Protein AF-A0AAW7D6P8-F1 (afdb_monomer_lite)

Foldseek 3Di:
DVVVVVVVVVVVVVVVVVVCCCVPPVQVVVVVVVVVQQVPFQKWFFQDFAPPPATKTFIASDQYHDDDDPVCSVPPDDDDNRGPDMFRFDPVCSVPDDGRWMKTDRPLEQWIWTDDPQKTFIGGTDPVPRPDHDDPDPVRHGDIRGDDD

Secondary structure (DSSP, 8-state):
-HHHHHHHHHHHHHHHHHHHHIIIIIHHHHHHHHHHHHHTSEEEEEEEEE-SSS-EEEEESS-------TTTTTSPPPPBTTB-EEEEE-HHHHHH--TT-EEEEPTTSSEEEEEETTEEEEEEEE-TT--S--PPPGGGTT-EEE---

Radius of gyration: 20.97 Å; chains: 1; bounding box: 46×31×67 Å

pLDDT: mean 78.25, std 12.91, range [42.56, 94.31]

Structure (mmCIF, N/CA/C/O backbone):
data_AF-A0AAW7D6P8-F1
#
_entry.id   AF-A0AAW7D6P8-F1
#
loop_
_atom_site.group_PDB
_atom_site.id
_atom_site.type_symbol
_atom_site.label_atom_id
_atom_site.label_alt_id
_atom_site.label_comp_id
_atom_site.label_asym_id
_atom_site.label_entity_id
_atom_site.label_seq_id
_atom_site.pdbx_PDB_ins_code
_atom_site.Cartn_x
_atom_site.Cartn_y
_atom_site.Cartn_z
_atom_site.occupancy
_atom_site.B_iso_or_equiv
_atom_site.auth_seq_id
_atom_site.auth_comp_id
_atom_site.auth_asym_id
_atom_site.auth_atom_id
_atom_site.pdbx_PDB_model_num
ATOM 1 N N . MET A 1 1 ? -25.719 -7.769 47.043 1.00 60.56 1 MET A N 1
ATOM 2 C CA . MET A 1 1 ? -26.116 -8.181 45.674 1.00 60.56 1 MET A CA 1
ATOM 3 C C . MET A 1 1 ? -26.563 -7.018 44.777 1.00 60.56 1 MET A C 1
ATOM 5 O O . MET A 1 1 ? -25.966 -6.861 43.725 1.00 60.56 1 MET A O 1
ATOM 9 N N . LYS A 1 2 ? -27.509 -6.143 45.170 1.00 67.06 2 LYS A N 1
ATOM 10 C CA . LYS A 1 2 ? -27.998 -5.031 44.309 1.00 67.06 2 LYS A CA 1
ATOM 11 C C . LYS A 1 2 ? -26.937 -4.006 43.847 1.00 67.06 2 LYS A C 1
ATOM 13 O O . LYS A 1 2 ? -27.007 -3.549 42.715 1.00 67.06 2 LYS A O 1
ATOM 18 N N . LYS A 1 3 ? -25.932 -3.673 44.674 1.00 70.88 3 LYS A N 1
ATOM 19 C CA . LYS A 1 3 ? -24.859 -2.720 44.300 1.00 70.88 3 LYS A CA 1
ATOM 20 C C . LYS A 1 3 ? -23.993 -3.208 43.128 1.00 70.88 3 LYS A C 1
ATOM 22 O O . LYS A 1 3 ? -23.625 -2.406 42.280 1.00 70.88 3 LYS A O 1
ATOM 27 N N . TYR A 1 4 ? -23.729 -4.514 43.052 1.00 78.81 4 TYR A N 1
ATOM 28 C CA . TYR A 1 4 ? -22.974 -5.109 41.944 1.00 78.81 4 TYR A CA 1
ATOM 29 C C . TYR A 1 4 ? -23.761 -5.052 40.632 1.00 78.81 4 TYR A C 1
ATOM 31 O O . TYR A 1 4 ? -23.189 -4.727 39.603 1.00 78.81 4 TYR A O 1
ATOM 39 N N . TYR A 1 5 ? -25.083 -5.252 40.684 1.00 83.31 5 TYR A N 1
ATOM 40 C CA . TYR A 1 5 ? -25.956 -5.106 39.515 1.00 83.31 5 TYR A CA 1
ATOM 41 C C . TYR A 1 5 ? -25.962 -3.679 38.953 1.00 83.31 5 TYR A C 1
ATOM 43 O O . TYR A 1 5 ? -25.827 -3.498 37.748 1.00 83.31 5 TYR A O 1
ATOM 51 N N . VAL A 1 6 ? -26.068 -2.662 39.815 1.00 85.25 6 VAL A N 1
ATOM 52 C CA . VAL A 1 6 ? -26.026 -1.252 39.381 1.00 85.25 6 VAL A CA 1
ATOM 53 C C . VAL A 1 6 ? -24.671 -0.908 38.757 1.00 85.25 6 VAL A C 1
ATOM 55 O O . VAL A 1 6 ? -24.622 -0.263 37.713 1.00 85.25 6 VAL A O 1
ATOM 58 N N . PHE A 1 7 ? -23.576 -1.382 39.355 1.00 88.75 7 PHE A N 1
ATOM 59 C CA . PHE A 1 7 ? -22.233 -1.180 38.815 1.00 88.75 7 PHE A CA 1
ATOM 60 C C . PHE A 1 7 ? -22.045 -1.865 37.452 1.00 88.75 7 PHE A C 1
ATOM 62 O O . PHE A 1 7 ? -21.552 -1.239 36.518 1.00 88.75 7 PHE A O 1
ATOM 69 N N . SER A 1 8 ? -22.504 -3.111 37.293 1.00 87.75 8 SER A N 1
ATOM 70 C CA . SER A 1 8 ? -22.445 -3.825 36.011 1.00 87.75 8 SER A CA 1
ATOM 71 C C . SER A 1 8 ? -23.240 -3.123 34.906 1.00 87.75 8 SER A C 1
ATOM 73 O O . SER A 1 8 ? -22.752 -3.028 33.783 1.00 87.75 8 SER A O 1
ATOM 75 N N . ILE A 1 9 ? -24.422 -2.577 35.214 1.00 91.62 9 ILE A N 1
ATOM 76 C CA . ILE A 1 9 ? -25.221 -1.803 34.248 1.00 91.62 9 ILE A CA 1
ATOM 77 C C . ILE A 1 9 ? -24.468 -0.540 33.804 1.00 91.62 9 ILE A C 1
ATOM 79 O O . ILE A 1 9 ? -24.423 -0.239 32.613 1.00 91.62 9 ILE A O 1
ATOM 83 N N . LEU A 1 10 ? -23.828 0.169 34.738 1.00 92.19 10 LEU A N 1
ATOM 84 C CA . LEU A 1 10 ? -23.011 1.352 34.444 1.00 92.19 10 LEU A CA 1
ATOM 85 C C . LEU A 1 10 ? -21.827 1.034 33.524 1.00 92.19 10 LEU A C 1
ATOM 87 O O . LEU A 1 10 ? -21.575 1.773 32.575 1.00 92.19 10 LEU A O 1
ATOM 91 N N . VAL A 1 11 ? -21.131 -0.081 33.765 1.00 93.12 11 VAL A N 1
ATOM 92 C CA . VAL A 1 11 ? -20.022 -0.532 32.910 1.00 93.12 11 VAL A CA 1
ATOM 93 C C . VAL A 1 11 ? -20.514 -0.865 31.500 1.00 93.12 11 VAL A C 1
ATOM 95 O O . VAL A 1 11 ? -19.894 -0.445 30.525 1.00 93.12 11 VAL A O 1
ATOM 98 N N . ILE A 1 12 ? -21.648 -1.561 31.372 1.00 93.44 12 ILE A N 1
ATOM 99 C CA . ILE A 1 12 ? -22.242 -1.881 30.065 1.00 93.44 12 ILE A CA 1
ATOM 100 C C . ILE A 1 12 ? -22.607 -0.598 29.309 1.00 93.44 12 ILE A C 1
ATOM 102 O O . ILE A 1 12 ? -22.271 -0.466 28.134 1.00 93.44 12 ILE A O 1
ATOM 106 N N . LEU A 1 13 ? -23.234 0.373 29.979 1.00 94.31 13 LEU A N 1
ATOM 107 C CA . LEU A 1 13 ? -23.571 1.665 29.375 1.00 94.31 13 LEU A CA 1
ATOM 108 C C . LEU A 1 13 ? -22.326 2.425 28.901 1.00 94.31 13 LEU A C 1
ATOM 110 O O . LEU A 1 13 ? -22.347 3.001 27.817 1.00 94.31 13 LEU A O 1
ATOM 114 N N . LEU A 1 14 ? -21.231 2.383 29.665 1.00 94.00 14 LEU A N 1
ATOM 115 C CA . LEU A 1 14 ? -19.947 2.977 29.280 1.00 94.00 14 LEU A CA 1
ATOM 116 C C . LEU A 1 14 ? -19.355 2.322 28.026 1.00 94.00 14 LEU A C 1
ATOM 118 O O . LEU A 1 14 ? -18.898 3.027 27.127 1.00 94.00 14 LEU A O 1
ATOM 122 N N . ILE A 1 15 ? -19.402 0.990 27.936 1.00 93.81 15 ILE A N 1
ATOM 123 C CA . ILE A 1 15 ? -18.937 0.248 26.754 1.00 93.81 15 ILE A CA 1
ATOM 124 C C . ILE A 1 15 ? -19.786 0.606 25.529 1.00 93.81 15 ILE A C 1
ATOM 126 O O . ILE A 1 15 ? -19.235 0.896 24.468 1.00 93.81 15 ILE A O 1
ATOM 130 N N . ILE A 1 16 ? -21.115 0.639 25.675 1.00 93.44 16 ILE A N 1
ATOM 131 C CA . ILE A 1 16 ? -22.037 1.017 24.593 1.00 93.44 16 ILE A CA 1
ATOM 132 C C . ILE A 1 16 ? -21.776 2.459 24.149 1.00 93.44 16 ILE A C 1
ATOM 134 O O . ILE A 1 16 ? -21.682 2.727 22.954 1.00 93.44 16 ILE A O 1
ATOM 138 N N . PHE A 1 17 ? -21.608 3.384 25.092 1.00 94.25 17 PHE A N 1
ATOM 139 C CA . PHE A 1 17 ? -21.301 4.779 24.794 1.00 94.25 17 PHE A CA 1
ATOM 140 C C . PHE A 1 17 ? -19.985 4.918 24.019 1.00 94.25 17 PHE A C 1
ATOM 142 O O . PHE A 1 17 ? -19.939 5.597 22.993 1.00 94.25 17 PHE A O 1
ATOM 149 N N . PHE A 1 18 ? -18.932 4.218 24.449 1.00 92.44 18 PHE A N 1
ATOM 150 C CA . PHE A 1 18 ? -17.652 4.225 23.743 1.00 92.44 18 PHE A CA 1
ATOM 151 C C . PHE A 1 18 ? -17.771 3.624 22.336 1.00 92.44 18 PHE A C 1
ATOM 153 O O . PHE A 1 18 ? -17.214 4.165 21.380 1.00 92.44 18 PHE A O 1
ATOM 160 N N . TYR A 1 19 ? -18.547 2.549 22.186 1.00 91.06 19 TYR A N 1
ATOM 161 C CA . TYR A 1 19 ? -18.835 1.936 20.890 1.00 91.06 19 T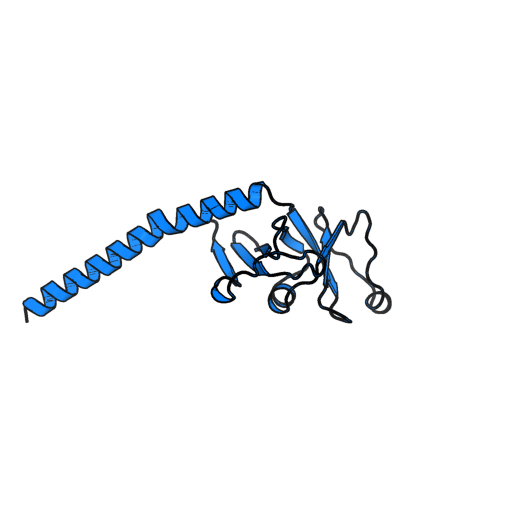YR A CA 1
ATOM 162 C C . TYR A 1 19 ? -19.577 2.891 19.939 1.00 91.06 19 TYR A C 1
ATOM 164 O O . TYR A 1 19 ? -19.222 2.989 18.760 1.00 91.06 19 TYR A O 1
ATOM 172 N N . ILE A 1 20 ? -20.557 3.647 20.447 1.00 89.06 20 ILE A N 1
ATOM 173 C CA . ILE A 1 20 ? -21.279 4.674 19.681 1.00 89.06 20 ILE A CA 1
ATOM 174 C C . ILE A 1 20 ? -20.315 5.782 19.238 1.00 89.06 20 ILE A C 1
ATOM 176 O O . ILE A 1 20 ? -20.303 6.137 18.060 1.00 89.06 20 ILE A O 1
ATOM 180 N N . ILE A 1 21 ? -19.459 6.289 20.135 1.00 89.19 21 ILE A N 1
ATOM 181 C CA . ILE A 1 21 ? -18.465 7.318 19.785 1.00 89.19 21 ILE A CA 1
ATOM 182 C C . ILE A 1 21 ? -17.529 6.830 18.675 1.00 89.19 21 ILE A C 1
ATOM 184 O O . ILE A 1 21 ? -17.316 7.535 17.685 1.00 89.19 21 ILE A O 1
ATOM 188 N N . GLN A 1 22 ? -16.984 5.621 18.819 1.00 80.69 22 GLN A N 1
ATOM 189 C CA . GLN A 1 22 ? -16.094 5.034 17.817 1.00 80.69 22 GLN A CA 1
ATOM 190 C C . GLN A 1 22 ? -16.773 4.940 16.447 1.00 80.69 22 GLN A C 1
ATOM 192 O O . GLN A 1 22 ? -16.220 5.386 15.440 1.00 80.69 22 GLN A O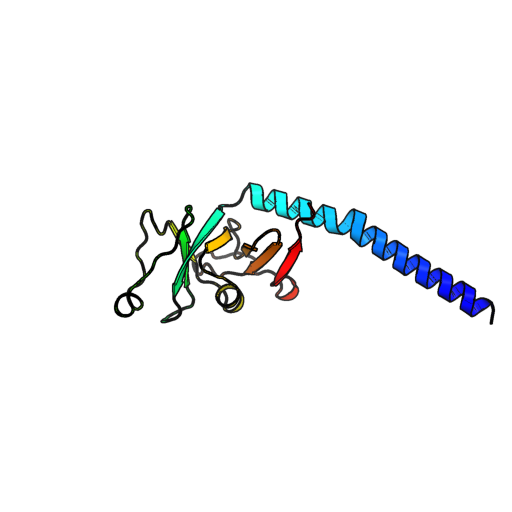 1
ATOM 197 N N . THR A 1 23 ? -18.001 4.423 16.420 1.00 79.38 23 THR A N 1
ATOM 198 C CA . THR A 1 23 ? -18.728 4.140 15.178 1.00 79.38 23 THR A CA 1
ATOM 199 C C . THR A 1 23 ? -19.203 5.406 14.468 1.00 79.38 23 THR A C 1
ATOM 201 O O . THR A 1 23 ? -19.051 5.508 13.253 1.00 79.38 23 THR A O 1
ATOM 204 N N . PHE A 1 24 ? -19.755 6.375 15.202 1.00 81.38 24 PHE A N 1
ATOM 205 C CA . PHE A 1 24 ? -20.418 7.539 14.604 1.00 81.38 24 PHE A CA 1
ATOM 206 C C . PHE A 1 24 ? -19.532 8.777 14.475 1.00 81.38 24 PHE A C 1
ATOM 208 O O . PHE A 1 24 ? -19.833 9.643 13.657 1.00 81.38 24 PHE A O 1
ATOM 215 N N . TYR A 1 25 ? -18.445 8.876 15.244 1.00 78.88 25 TYR A N 1
ATOM 216 C CA . TYR A 1 25 ? -17.610 10.081 15.253 1.00 78.88 25 TYR A CA 1
ATOM 217 C C . TYR A 1 25 ? -16.179 9.804 14.805 1.00 78.88 25 TYR A C 1
ATOM 219 O O . TYR A 1 25 ? -15.675 10.488 13.915 1.00 78.88 25 TYR A O 1
ATOM 227 N N . ILE A 1 26 ? -15.519 8.797 15.382 1.00 73.75 26 ILE A N 1
ATOM 228 C CA . ILE A 1 26 ? -14.089 8.571 15.125 1.00 73.75 26 ILE A CA 1
ATOM 229 C C . ILE A 1 26 ? -13.869 7.956 13.737 1.00 73.75 26 ILE A C 1
ATOM 231 O O . ILE A 1 26 ? -13.098 8.506 12.947 1.00 73.75 26 ILE A O 1
ATOM 235 N N . ASN A 1 27 ? -14.570 6.868 13.405 1.00 75.12 27 ASN A N 1
ATOM 236 C CA . ASN A 1 27 ? -14.393 6.178 12.122 1.00 75.12 27 ASN A CA 1
ATOM 237 C C . ASN A 1 27 ? -14.726 7.061 10.902 1.00 75.12 27 ASN A C 1
ATOM 239 O O . ASN A 1 27 ? -13.886 7.151 10.002 1.00 75.12 27 ASN A O 1
ATOM 243 N N . PRO A 1 28 ? -15.874 7.772 10.844 1.00 74.94 28 PRO A N 1
ATOM 244 C CA . PRO A 1 28 ? -16.206 8.606 9.686 1.00 74.94 28 PRO A CA 1
ATOM 245 C C . PRO A 1 28 ? -15.197 9.736 9.470 1.00 74.94 28 PRO A C 1
ATOM 247 O O . PRO A 1 28 ? -14.828 10.046 8.339 1.00 74.94 28 PRO A O 1
ATOM 250 N N . LEU A 1 29 ? -14.690 10.324 10.557 1.00 75.75 29 LEU A N 1
ATOM 251 C CA . LEU A 1 29 ? -13.707 11.400 10.488 1.00 75.75 29 LEU A CA 1
ATOM 252 C C . LEU A 1 29 ? -12.359 10.909 9.934 1.00 75.75 29 LEU A C 1
ATOM 254 O O . LEU A 1 29 ? -11.721 11.622 9.158 1.00 75.75 29 LEU A O 1
ATOM 258 N N . GLN A 1 30 ? -11.940 9.687 10.276 1.00 72.25 30 GLN A N 1
ATOM 259 C CA . GLN A 1 30 ? -10.752 9.061 9.688 1.00 72.25 30 GLN A CA 1
ATOM 260 C C . GLN A 1 30 ? -10.938 8.748 8.199 1.00 72.25 30 GLN A C 1
ATOM 262 O O . GLN A 1 30 ? -10.052 9.065 7.405 1.00 72.25 30 GLN A O 1
ATOM 267 N N . ILE A 1 31 ? -12.090 8.191 7.810 1.00 72.81 31 ILE A N 1
ATOM 268 C CA . ILE A 1 31 ? -12.405 7.890 6.404 1.00 72.81 31 ILE A CA 1
ATOM 269 C C . ILE A 1 31 ? -12.360 9.172 5.569 1.00 72.81 31 ILE A C 1
ATOM 271 O O . ILE A 1 31 ? -11.645 9.218 4.572 1.00 72.81 31 ILE A O 1
ATOM 275 N N . ASN A 1 32 ? -13.022 10.241 6.020 1.00 75.88 32 ASN A N 1
ATOM 276 C CA . ASN A 1 32 ? -13.034 11.523 5.310 1.00 75.88 32 ASN A CA 1
ATOM 277 C C . ASN A 1 32 ? -11.627 12.114 5.145 1.00 75.88 32 ASN A C 1
ATOM 279 O O . ASN A 1 32 ? -11.295 12.651 4.089 1.00 75.88 32 ASN A O 1
ATOM 283 N N . ARG A 1 33 ? -10.770 12.001 6.170 1.00 76.69 33 ARG A N 1
ATOM 284 C CA . ARG A 1 33 ? -9.367 12.435 6.069 1.00 76.69 33 ARG A CA 1
ATOM 285 C C . ARG A 1 33 ? -8.613 11.656 4.994 1.00 76.69 33 ARG A C 1
ATOM 287 O O . ARG A 1 33 ? -7.898 12.266 4.207 1.00 76.69 33 ARG A O 1
ATOM 294 N N . ILE A 1 34 ? -8.785 10.339 4.941 1.00 76.62 34 ILE A N 1
ATOM 295 C CA . ILE A 1 34 ? -8.101 9.488 3.961 1.00 76.62 34 ILE A CA 1
ATOM 296 C C . ILE A 1 34 ? -8.631 9.745 2.557 1.00 76.62 34 ILE A C 1
ATOM 298 O O . ILE A 1 34 ? -7.833 9.902 1.640 1.00 76.62 34 ILE A O 1
ATOM 302 N N . GLU A 1 35 ? -9.947 9.858 2.378 1.00 77.50 35 GLU A N 1
ATOM 303 C CA . GLU A 1 35 ? -10.522 10.203 1.076 1.00 77.50 35 GLU A CA 1
ATOM 304 C C . GLU A 1 35 ? -9.994 11.551 0.569 1.00 77.50 35 GLU A C 1
ATOM 306 O O . GLU A 1 35 ? -9.642 11.667 -0.604 1.00 77.50 35 GLU A O 1
ATOM 311 N N . ASN A 1 36 ? -9.859 12.548 1.449 1.00 78.88 36 ASN A N 1
ATOM 312 C CA . ASN A 1 36 ? -9.274 13.839 1.089 1.00 78.88 36 ASN A CA 1
ATOM 313 C C . ASN A 1 36 ? -7.792 13.736 0.711 1.00 78.88 36 ASN A C 1
ATOM 315 O O . ASN A 1 36 ? -7.378 14.369 -0.258 1.00 78.88 36 ASN A O 1
ATOM 319 N N . ILE A 1 37 ? -7.001 12.931 1.430 1.00 78.50 37 ILE A N 1
ATOM 320 C CA . ILE A 1 37 ? -5.601 12.670 1.064 1.00 78.50 37 ILE A CA 1
ATOM 321 C C . ILE A 1 37 ? -5.548 12.048 -0.333 1.00 78.50 37 ILE A C 1
ATOM 323 O O . ILE A 1 37 ? -4.849 12.568 -1.201 1.00 78.50 37 ILE A O 1
ATOM 327 N N . LEU A 1 38 ? -6.324 10.983 -0.563 1.00 79.94 38 LEU A N 1
ATOM 328 C CA . LEU A 1 38 ? -6.313 10.204 -1.802 1.00 79.94 38 LEU A CA 1
ATOM 329 C C . LEU A 1 38 ? -6.772 10.990 -3.031 1.00 79.94 38 LEU A C 1
ATOM 331 O O . LEU A 1 38 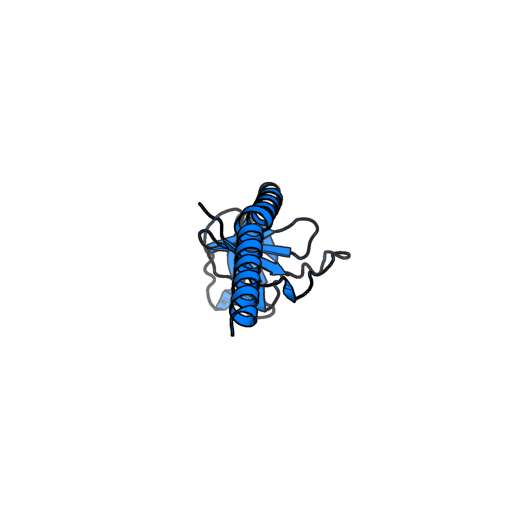? -6.237 10.758 -4.109 1.00 79.94 38 LEU A O 1
ATOM 335 N N . ARG A 1 39 ? -7.720 11.926 -2.891 1.00 79.75 39 ARG A N 1
ATOM 336 C CA . ARG A 1 39 ? -8.192 12.772 -4.007 1.00 79.75 39 ARG A CA 1
ATOM 337 C C . ARG A 1 39 ? -7.079 13.581 -4.669 1.00 79.75 39 ARG A C 1
ATOM 339 O O . ARG A 1 39 ? -7.181 13.870 -5.855 1.00 79.75 39 ARG A O 1
ATOM 346 N N . ASN A 1 40 ? -6.046 13.929 -3.908 1.00 76.62 40 ASN A N 1
ATOM 347 C CA . ASN A 1 40 ? -4.940 14.757 -4.379 1.00 76.62 40 ASN A CA 1
ATOM 348 C C . ASN A 1 40 ? -3.674 13.944 -4.678 1.00 76.62 40 ASN A C 1
ATOM 350 O O . ASN A 1 40 ? -2.644 14.534 -4.979 1.00 76.62 40 ASN A O 1
ATOM 354 N N . GLN A 1 41 ? -3.721 12.613 -4.552 1.00 81.88 41 GLN A N 1
ATOM 355 C CA . GLN A 1 41 ? -2.551 11.765 -4.761 1.00 81.88 41 GLN A CA 1
ATOM 356 C C . GLN A 1 41 ? -2.502 11.167 -6.161 1.00 81.88 41 GLN A C 1
ATOM 358 O O . GLN A 1 41 ? -3.522 10.831 -6.763 1.00 81.88 41 GLN A O 1
ATOM 363 N N . SER A 1 42 ? -1.275 10.942 -6.625 1.00 82.50 42 SER A N 1
ATOM 364 C CA . SER A 1 42 ? -1.010 10.196 -7.850 1.00 82.50 42 SER A CA 1
ATOM 365 C C . SER A 1 42 ? -1.404 8.719 -7.691 1.00 82.50 42 SER A C 1
ATOM 367 O O . SER A 1 42 ? -0.933 8.019 -6.786 1.00 82.50 42 SER A O 1
ATOM 369 N N . GLU A 1 43 ? -2.257 8.244 -8.597 1.00 89.12 43 GLU A N 1
ATOM 370 C CA . GLU A 1 43 ? -2.718 6.857 -8.686 1.00 89.12 43 GLU A CA 1
ATOM 371 C C . GLU A 1 43 ? -1.881 6.065 -9.695 1.00 89.12 43 GLU A C 1
ATOM 373 O O . GLU A 1 43 ? -1.667 6.508 -10.822 1.00 89.12 43 GLU A O 1
ATOM 378 N N . PHE A 1 44 ? -1.464 4.857 -9.310 1.00 92.25 44 PHE A N 1
ATOM 379 C CA . PHE A 1 44 ? -0.791 3.918 -10.200 1.00 92.25 44 PHE A CA 1
ATOM 380 C C . PHE A 1 44 ? -1.299 2.483 -10.022 1.00 92.25 44 PHE A C 1
ATOM 382 O O . PHE A 1 44 ? -1.927 2.133 -9.024 1.00 92.25 44 PHE A O 1
ATOM 389 N N . TYR A 1 45 ? -0.950 1.615 -10.966 1.00 93.12 45 TYR A N 1
ATOM 390 C CA . TYR A 1 45 ? -1.171 0.175 -10.936 1.00 93.12 45 TYR A CA 1
ATOM 391 C C . TYR A 1 45 ? 0.156 -0.566 -10.887 1.00 93.12 45 TYR A C 1
ATOM 393 O O . TYR A 1 45 ? 1.104 -0.210 -11.585 1.00 93.12 45 TYR A O 1
ATOM 401 N N . ILE A 1 46 ? 0.218 -1.635 -10.095 1.00 92.75 46 ILE A N 1
ATOM 402 C CA . ILE A 1 46 ? 1.386 -2.517 -10.053 1.00 92.75 46 ILE A CA 1
ATOM 403 C C . ILE A 1 46 ? 1.383 -3.386 -11.308 1.00 92.75 46 ILE A C 1
ATOM 405 O O . ILE A 1 46 ? 0.598 -4.325 -11.412 1.00 92.75 46 ILE A O 1
ATOM 409 N N . VAL A 1 47 ? 2.278 -3.106 -12.251 1.00 92.50 47 VAL A N 1
ATOM 410 C CA . VAL A 1 47 ? 2.336 -3.830 -13.530 1.00 92.50 47 VAL A CA 1
ATOM 411 C C . VAL A 1 47 ? 3.340 -4.980 -13.511 1.00 92.50 47 VAL A C 1
ATOM 413 O O . VAL A 1 47 ? 3.194 -5.934 -14.275 1.00 92.50 47 VAL A O 1
ATOM 416 N N . TYR A 1 48 ? 4.343 -4.920 -12.627 1.00 90.69 48 TYR A N 1
ATOM 417 C CA . TYR A 1 48 ? 5.361 -5.960 -12.475 1.00 90.69 48 TYR A CA 1
ATOM 418 C C . TYR A 1 48 ? 6.046 -5.914 -11.101 1.00 90.69 48 TYR A C 1
ATOM 420 O O . TYR A 1 48 ? 6.153 -4.859 -10.468 1.00 90.69 48 TYR A O 1
ATOM 428 N N . LYS A 1 49 ? 6.536 -7.074 -10.647 1.00 90.00 49 LYS A N 1
ATOM 429 C CA . LYS A 1 49 ? 7.277 -7.244 -9.391 1.00 90.00 49 LYS A CA 1
ATOM 430 C C . LYS A 1 49 ? 8.594 -7.957 -9.670 1.00 90.00 49 LYS A C 1
ATOM 432 O O . LYS A 1 49 ? 8.592 -8.999 -10.312 1.00 90.00 49 LYS A O 1
ATOM 437 N N . ASN A 1 50 ? 9.694 -7.450 -9.120 1.00 87.75 50 ASN A N 1
ATOM 438 C CA . ASN A 1 50 ? 10.996 -8.120 -9.180 1.00 87.75 50 ASN A CA 1
ATOM 439 C C . ASN A 1 50 ? 11.510 -8.395 -7.760 1.00 87.75 50 ASN A C 1
ATOM 441 O O . ASN A 1 50 ? 11.403 -7.522 -6.899 1.00 87.75 50 ASN A O 1
ATOM 445 N N . SER A 1 51 ? 11.999 -9.611 -7.514 1.00 83.81 51 SER A N 1
ATOM 446 C CA . SER A 1 51 ? 12.581 -10.058 -6.238 1.00 83.81 51 SER A CA 1
ATOM 447 C C . SER A 1 51 ? 14.070 -10.419 -6.330 1.00 83.81 51 SER A C 1
ATOM 449 O O . SER A 1 51 ? 14.681 -10.672 -5.298 1.00 83.81 51 SER A O 1
ATOM 451 N N . HIS A 1 52 ? 14.680 -10.446 -7.522 1.00 75.38 52 HIS A N 1
ATOM 452 C CA . HIS A 1 52 ? 15.986 -11.092 -7.735 1.00 75.38 52 HIS A CA 1
ATOM 453 C C . HIS A 1 52 ? 17.185 -10.358 -7.124 1.00 75.38 52 HIS A C 1
ATOM 455 O O . HIS A 1 52 ? 18.165 -10.995 -6.752 1.00 75.38 52 HIS A O 1
ATOM 461 N N . ARG A 1 53 ? 17.153 -9.023 -7.051 1.00 68.00 53 ARG A N 1
ATOM 462 C CA . ARG A 1 53 ? 18.235 -8.226 -6.433 1.00 68.00 53 ARG A CA 1
ATOM 463 C C . ARG A 1 53 ? 17.747 -7.415 -5.250 1.00 68.00 53 ARG A C 1
ATOM 465 O O . ARG A 1 53 ? 18.402 -7.382 -4.224 1.00 68.00 53 ARG A O 1
ATOM 472 N N . ASN A 1 54 ? 16.604 -6.766 -5.425 1.00 74.75 54 ASN A N 1
ATOM 473 C CA . ASN A 1 54 ? 15.872 -6.048 -4.397 1.00 74.75 54 ASN A CA 1
ATOM 474 C C . ASN A 1 54 ? 14.386 -6.249 -4.677 1.00 74.75 54 ASN A C 1
ATOM 476 O O . ASN A 1 54 ? 13.994 -6.415 -5.833 1.00 74.75 54 ASN A O 1
ATOM 480 N N . HIS A 1 55 ? 13.568 -6.185 -3.630 1.00 85.69 55 HIS A N 1
ATOM 481 C CA . HIS A 1 55 ? 12.132 -6.029 -3.797 1.00 85.69 55 HIS A CA 1
ATOM 482 C C . HIS A 1 55 ? 11.864 -4.696 -4.497 1.00 85.69 55 HIS A C 1
ATOM 484 O O . HIS A 1 55 ? 12.179 -3.636 -3.958 1.00 85.69 55 HIS A O 1
ATOM 490 N N . THR A 1 56 ? 11.309 -4.755 -5.704 1.00 88.12 56 THR A N 1
ATOM 491 C CA . THR A 1 56 ? 10.981 -3.579 -6.516 1.00 88.12 56 THR A CA 1
ATOM 492 C C . THR A 1 56 ? 9.594 -3.746 -7.122 1.00 88.12 56 THR A C 1
ATOM 494 O O . THR A 1 56 ? 9.258 -4.822 -7.632 1.00 88.12 56 THR A O 1
ATOM 497 N N . LEU A 1 57 ? 8.795 -2.678 -7.067 1.00 90.62 57 LEU A N 1
ATOM 498 C CA . LEU A 1 57 ? 7.504 -2.596 -7.748 1.00 90.62 57 LEU A CA 1
ATOM 499 C C . LEU A 1 57 ? 7.614 -1.626 -8.916 1.00 90.62 57 LEU A C 1
ATOM 501 O O . LEU A 1 57 ? 8.143 -0.521 -8.777 1.00 90.62 57 LEU A O 1
ATOM 505 N N . TYR A 1 58 ? 7.092 -2.062 -10.053 1.00 90.94 58 TYR A N 1
ATOM 506 C CA . TYR A 1 58 ? 7.019 -1.287 -11.279 1.00 90.94 58 TYR A CA 1
ATOM 507 C C . TYR A 1 58 ? 5.572 -0.873 -11.481 1.00 90.94 58 TYR A C 1
ATOM 509 O O . TYR A 1 58 ? 4.667 -1.710 -11.402 1.00 90.94 58 TYR A O 1
ATOM 517 N N . LEU A 1 59 ? 5.374 0.421 -11.690 1.00 91.69 59 LEU A N 1
ATOM 518 C CA . LEU A 1 59 ? 4.082 1.074 -11.638 1.00 91.69 59 LEU A CA 1
ATOM 519 C C . LEU A 1 59 ? 3.784 1.795 -12.955 1.00 91.69 59 LEU A C 1
ATOM 521 O O . LEU A 1 59 ? 4.686 2.364 -13.576 1.00 91.69 59 LEU A O 1
ATOM 525 N N . SER A 1 60 ? 2.510 1.814 -13.337 1.00 92.50 60 SER A N 1
ATOM 526 C CA . SER A 1 60 ? 1.998 2.594 -14.468 1.00 92.50 60 SER A CA 1
ATOM 527 C C . SER A 1 60 ? 0.726 3.338 -14.088 1.00 92.50 60 SER A C 1
ATOM 529 O O . SER A 1 60 ? 0.002 2.918 -13.192 1.00 92.50 60 SER A O 1
ATOM 531 N N . ASP A 1 61 ? 0.450 4.438 -14.776 1.00 90.62 61 ASP A N 1
ATOM 532 C CA . ASP A 1 61 ? -0.837 5.137 -14.743 1.00 90.62 61 ASP A CA 1
ATOM 533 C C . ASP A 1 61 ? -1.988 4.299 -15.344 1.00 90.62 61 ASP A C 1
ATOM 535 O O . ASP A 1 61 ? -3.163 4.556 -15.088 1.00 90.62 61 ASP A O 1
ATOM 539 N N . LYS A 1 62 ? -1.663 3.256 -16.113 1.00 87.69 62 LYS A N 1
ATOM 540 C CA . LYS A 1 62 ? -2.611 2.371 -16.793 1.00 87.69 62 LYS A CA 1
ATOM 541 C C . LYS A 1 62 ? -2.604 0.965 -16.194 1.00 87.69 62 LYS A C 1
ATOM 543 O O . LYS A 1 62 ? -1.578 0.413 -15.799 1.00 87.69 62 LYS A O 1
ATOM 548 N N . LYS A 1 63 ? -3.782 0.338 -16.180 1.00 86.31 63 LYS A N 1
ATOM 549 C CA . LYS A 1 63 ? -3.979 -1.006 -15.627 1.00 86.31 63 LYS A CA 1
ATOM 550 C C . LYS A 1 63 ? -3.689 -2.099 -16.660 1.00 86.31 63 LYS A C 1
ATOM 552 O O . LYS A 1 63 ? -4.553 -2.446 -17.459 1.00 86.31 63 LYS A O 1
ATOM 557 N N . TYR A 1 64 ? -2.503 -2.695 -16.594 1.00 81.81 64 TYR A N 1
ATOM 558 C CA . TYR A 1 64 ? -2.153 -3.944 -17.289 1.00 81.81 64 TYR A CA 1
ATOM 559 C C . TYR A 1 64 ? -1.043 -4.689 -16.533 1.00 81.81 64 TYR A C 1
ATOM 561 O O . TYR A 1 64 ? -0.567 -4.244 -15.492 1.00 81.81 64 TYR A O 1
ATOM 569 N N . SER A 1 65 ? -0.641 -5.852 -17.041 1.00 80.00 65 SER A N 1
ATOM 570 C CA . SER A 1 65 ? 0.463 -6.646 -16.500 1.00 80.00 65 SER A CA 1
ATOM 571 C C . SER A 1 65 ? 1.582 -6.767 -17.521 1.00 80.00 65 SER A C 1
ATOM 573 O O . SER A 1 65 ? 1.314 -7.090 -18.679 1.00 80.00 65 SER A O 1
ATOM 575 N N . ILE A 1 66 ? 2.826 -6.606 -17.085 1.00 81.75 66 ILE A N 1
ATOM 576 C CA . ILE A 1 66 ? 3.996 -6.924 -17.903 1.00 81.75 66 ILE A CA 1
ATOM 577 C C . ILE A 1 66 ? 4.412 -8.359 -17.590 1.00 81.75 66 ILE A C 1
ATOM 579 O O . ILE A 1 66 ? 4.612 -8.722 -16.430 1.00 81.75 66 ILE A O 1
ATOM 583 N N . LYS A 1 67 ? 4.547 -9.176 -18.636 1.00 76.12 67 LYS A N 1
ATOM 584 C CA . LYS A 1 67 ? 5.133 -10.514 -18.548 1.00 76.12 67 LYS A CA 1
ATOM 585 C C . LYS A 1 67 ? 6.547 -10.442 -19.106 1.00 76.12 67 LYS A C 1
ATOM 587 O O . LYS A 1 67 ? 6.709 -10.167 -20.289 1.00 76.12 67 LYS A O 1
ATOM 592 N N . LEU A 1 68 ? 7.539 -10.666 -18.253 1.00 73.00 68 LEU A N 1
ATOM 593 C CA . LEU A 1 68 ? 8.922 -10.866 -18.678 1.00 73.00 68 LEU A CA 1
ATOM 594 C C . LEU A 1 68 ? 9.209 -12.362 -18.759 1.00 73.00 68 LEU A C 1
ATOM 596 O O . LEU A 1 68 ? 8.739 -13.125 -17.912 1.00 73.00 68 LEU A O 1
ATOM 600 N N . SER A 1 69 ? 9.969 -12.776 -19.770 1.00 67.75 69 SER A N 1
ATOM 601 C CA . SER A 1 69 ? 10.511 -14.137 -19.824 1.00 67.75 69 SER A CA 1
ATOM 602 C C . SER A 1 69 ? 11.574 -14.331 -18.733 1.00 67.75 69 SER A C 1
ATOM 604 O O . SER A 1 69 ? 12.185 -13.357 -18.294 1.00 67.75 69 SER A O 1
ATOM 606 N N . GLU A 1 70 ? 11.829 -15.569 -18.289 1.00 65.00 70 GLU A N 1
ATOM 607 C CA . GLU A 1 70 ? 12.773 -15.863 -17.187 1.00 65.00 70 GLU A CA 1
ATOM 608 C C . GLU A 1 70 ? 14.159 -15.223 -17.381 1.00 65.00 70 GLU A C 1
ATOM 610 O O . GLU A 1 70 ? 14.753 -14.708 -16.434 1.00 65.00 70 GLU A O 1
ATOM 615 N N . ASN A 1 71 ? 14.644 -15.174 -18.623 1.00 68.75 71 ASN A N 1
ATOM 616 C CA . ASN A 1 71 ? 15.942 -14.589 -18.965 1.00 68.75 71 ASN A CA 1
ATOM 617 C C . ASN A 1 71 ? 15.957 -13.058 -18.830 1.00 68.75 71 ASN A C 1
ATOM 619 O O . ASN A 1 71 ? 16.996 -12.459 -18.553 1.00 68.75 71 ASN A O 1
ATOM 623 N N . GLU A 1 72 ? 14.805 -12.413 -18.998 1.00 71.56 72 GLU A N 1
ATOM 624 C CA . GLU A 1 72 ? 14.651 -10.963 -18.902 1.00 71.56 72 GLU A CA 1
ATOM 625 C C . GLU A 1 72 ? 14.409 -10.493 -17.470 1.00 71.56 72 GLU A C 1
ATOM 627 O O . GLU A 1 72 ? 14.596 -9.315 -17.190 1.00 71.56 72 GLU A O 1
ATOM 632 N N . VAL A 1 73 ? 14.056 -11.382 -16.537 1.00 67.94 73 VAL A N 1
ATOM 633 C CA . VAL A 1 73 ? 13.815 -11.024 -15.127 1.00 67.94 73 VAL A CA 1
ATOM 634 C C . VAL A 1 73 ? 15.066 -10.423 -14.462 1.00 67.94 73 VAL A C 1
ATOM 636 O O . VAL A 1 73 ? 14.965 -9.563 -13.577 1.00 67.94 73 VAL A O 1
ATOM 639 N N . TRP A 1 74 ? 16.253 -10.823 -14.925 1.00 70.00 74 TRP A N 1
ATOM 640 C CA . TRP A 1 74 ? 17.537 -10.254 -14.505 1.00 70.00 74 TRP A CA 1
ATOM 641 C C . TRP A 1 74 ? 17.771 -8.836 -15.032 1.00 70.00 74 TRP A C 1
ATOM 643 O O . TRP A 1 74 ? 18.504 -8.055 -14.414 1.00 70.00 74 TRP A O 1
ATOM 653 N N . ASN A 1 75 ? 17.121 -8.485 -16.141 1.00 68.50 75 ASN A N 1
ATOM 654 C CA . ASN A 1 75 ? 17.164 -7.160 -16.729 1.00 68.50 75 ASN A CA 1
ATOM 655 C C . ASN A 1 75 ? 16.070 -6.310 -16.081 1.00 68.50 75 ASN A C 1
ATOM 657 O O . ASN A 1 75 ? 14.881 -6.594 -16.183 1.00 68.50 75 ASN A O 1
ATOM 661 N N . LYS A 1 76 ? 16.458 -5.242 -15.379 1.00 72.94 76 LYS A N 1
ATOM 662 C CA . LYS A 1 76 ? 15.482 -4.308 -14.805 1.00 72.94 76 LYS A CA 1
ATOM 663 C C . LYS A 1 76 ? 14.635 -3.719 -15.946 1.00 72.94 76 LYS A C 1
ATOM 665 O O . LYS A 1 76 ? 15.236 -3.114 -16.839 1.00 72.94 76 LYS A O 1
ATOM 670 N N . PRO A 1 77 ? 13.291 -3.835 -15.916 1.00 75.69 77 PRO A N 1
ATOM 671 C CA . PRO A 1 77 ? 12.446 -3.103 -16.847 1.00 75.69 77 PRO A CA 1
ATOM 672 C C . PRO A 1 77 ? 12.844 -1.624 -16.899 1.00 75.69 77 PRO A C 1
ATOM 674 O O . PRO A 1 77 ? 13.066 -1.000 -15.855 1.00 75.69 77 PRO A O 1
ATOM 677 N N . LYS A 1 78 ? 12.969 -1.076 -18.110 1.00 78.62 78 LYS A N 1
ATOM 678 C CA . LYS A 1 78 ? 13.274 0.344 -18.317 1.00 78.62 78 LYS A CA 1
ATOM 679 C C . LYS A 1 78 ? 12.003 1.173 -18.144 1.00 78.62 78 LYS A C 1
ATOM 681 O O . LYS A 1 78 ? 10.916 0.690 -18.449 1.00 78.62 78 LYS A O 1
ATOM 686 N N . MET A 1 79 ? 12.153 2.416 -17.687 1.00 81.44 79 MET A N 1
ATOM 687 C CA . MET A 1 79 ? 11.045 3.368 -17.740 1.00 81.44 79 MET A CA 1
ATOM 688 C C . MET A 1 79 ? 10.667 3.656 -19.190 1.00 81.44 79 MET A C 1
ATOM 690 O O . MET A 1 79 ? 11.539 3.825 -20.043 1.00 81.44 79 MET A O 1
ATOM 694 N N . ASN A 1 80 ? 9.368 3.674 -19.447 1.00 81.19 80 ASN A N 1
ATOM 695 C CA . ASN A 1 80 ? 8.749 3.956 -20.736 1.00 81.19 80 ASN A CA 1
ATOM 696 C C . ASN A 1 80 ? 7.265 4.289 -20.503 1.00 81.19 80 ASN A C 1
ATOM 698 O O . ASN A 1 80 ? 6.810 4.343 -19.361 1.00 81.19 80 ASN A O 1
ATOM 702 N N . ASP A 1 81 ? 6.488 4.421 -21.576 1.00 74.62 81 ASP A N 1
ATOM 703 C CA . ASP A 1 81 ? 5.035 4.633 -21.493 1.00 74.62 81 ASP A CA 1
ATOM 704 C C . ASP A 1 81 ? 4.298 3.516 -20.745 1.00 74.62 81 ASP A C 1
ATOM 706 O O . ASP A 1 81 ? 3.149 3.691 -20.350 1.00 74.62 81 ASP A O 1
ATOM 710 N N . SER A 1 82 ? 4.950 2.358 -20.574 1.00 83.06 82 SER A N 1
ATOM 711 C CA . SER A 1 82 ? 4.432 1.223 -19.823 1.00 83.06 82 SER A CA 1
ATOM 712 C C . SER A 1 82 ? 4.955 1.114 -18.374 1.00 83.06 82 SER A C 1
ATOM 714 O O . SER A 1 82 ? 4.545 0.233 -17.616 1.00 83.06 82 SER A O 1
ATOM 716 N N . ILE A 1 83 ? 5.909 1.936 -17.960 1.00 88.06 83 ILE A N 1
ATOM 717 C CA . ILE A 1 83 ? 6.444 1.953 -16.598 1.00 88.06 83 ILE A CA 1
ATOM 718 C C . ILE A 1 83 ? 6.823 3.393 -16.308 1.00 88.06 83 ILE A C 1
ATOM 720 O O . ILE A 1 83 ? 7.926 3.844 -16.621 1.00 88.06 83 ILE A O 1
ATOM 724 N N . ASN A 1 84 ? 5.893 4.099 -15.685 1.00 87.69 84 ASN A N 1
ATOM 725 C CA . ASN A 1 84 ? 6.009 5.524 -15.409 1.00 87.69 84 ASN A CA 1
ATOM 726 C C . ASN A 1 84 ? 6.631 5.774 -14.027 1.00 87.69 84 ASN A C 1
ATOM 728 O O . ASN A 1 84 ? 7.159 6.853 -13.766 1.00 87.69 84 ASN A O 1
ATOM 732 N N . LYS A 1 85 ? 6.590 4.783 -13.122 1.00 88.06 85 LYS A N 1
ATOM 733 C CA . LYS A 1 85 ? 7.161 4.905 -11.776 1.00 88.06 85 LYS A CA 1
ATOM 734 C C . LYS A 1 85 ? 7.737 3.574 -11.286 1.00 88.06 85 LYS A C 1
ATOM 736 O O . LYS A 1 85 ? 7.241 2.496 -11.594 1.00 88.06 85 LYS A O 1
ATOM 741 N N . ILE A 1 86 ? 8.817 3.652 -10.516 1.00 87.31 86 ILE A N 1
ATOM 742 C CA . ILE A 1 86 ? 9.456 2.512 -9.853 1.00 87.31 86 ILE A CA 1
ATOM 743 C C . ILE A 1 86 ? 9.588 2.876 -8.378 1.00 87.31 86 ILE A C 1
ATOM 745 O O . ILE A 1 86 ? 10.014 3.988 -8.068 1.00 87.31 86 ILE A O 1
ATOM 749 N N . ILE A 1 87 ? 9.232 1.955 -7.483 1.00 85.06 87 ILE A N 1
ATOM 750 C CA . ILE A 1 87 ? 9.393 2.139 -6.036 1.00 85.06 87 ILE A CA 1
ATOM 751 C C . ILE A 1 87 ? 10.133 0.957 -5.408 1.00 85.06 87 ILE A C 1
ATOM 753 O O . ILE A 1 87 ? 10.015 -0.186 -5.865 1.00 85.06 87 ILE A O 1
ATOM 757 N N . ASN A 1 88 ? 10.875 1.235 -4.334 1.00 85.19 88 ASN A N 1
ATOM 758 C CA . ASN A 1 88 ? 11.522 0.220 -3.504 1.00 85.19 88 ASN A CA 1
ATOM 759 C C . ASN A 1 88 ? 10.669 -0.007 -2.244 1.00 85.19 88 ASN A C 1
ATOM 761 O O . ASN A 1 88 ? 10.801 0.723 -1.259 1.00 85.19 88 ASN A O 1
ATOM 765 N N . PRO A 1 89 ? 9.736 -0.968 -2.270 1.00 85.50 89 PRO A N 1
ATOM 766 C CA . PRO A 1 89 ? 8.864 -1.230 -1.137 1.00 85.50 89 PRO A CA 1
ATOM 767 C C . PRO A 1 89 ? 9.618 -1.776 0.080 1.00 85.50 89 PRO A C 1
ATOM 769 O O . PRO A 1 89 ? 10.656 -2.432 -0.037 1.00 85.50 89 PRO A O 1
ATOM 772 N N . SER A 1 90 ? 9.006 -1.609 1.252 1.00 81.12 90 SER A N 1
ATOM 773 C CA . SER A 1 90 ? 9.305 -2.450 2.410 1.00 81.12 90 SER A CA 1
ATOM 774 C C . SER A 1 90 ? 8.997 -3.926 2.107 1.00 81.12 90 SER A C 1
ATOM 776 O O . SER A 1 90 ? 8.225 -4.260 1.201 1.00 81.12 90 SER A O 1
ATOM 778 N N . LYS A 1 91 ? 9.566 -4.848 2.895 1.00 82.06 91 LYS A N 1
ATOM 779 C CA . LYS A 1 91 ? 9.295 -6.291 2.748 1.00 82.06 91 LYS A CA 1
ATOM 780 C C . LYS A 1 91 ? 7.799 -6.607 2.884 1.00 82.06 91 LYS A C 1
ATOM 782 O O . LYS A 1 91 ? 7.285 -7.444 2.146 1.00 82.06 91 LYS A O 1
ATOM 787 N N . GLN A 1 92 ? 7.104 -5.912 3.784 1.00 83.12 92 GLN A N 1
ATOM 788 C CA . GLN A 1 92 ? 5.672 -6.090 4.018 1.00 83.12 92 GLN A CA 1
ATOM 789 C C . GLN A 1 92 ? 4.836 -5.627 2.819 1.00 83.12 92 GLN A C 1
ATOM 791 O O . GLN A 1 92 ? 4.005 -6.391 2.330 1.00 83.12 92 GLN A O 1
ATOM 796 N N . LEU A 1 93 ? 5.105 -4.429 2.286 1.00 86.56 93 LEU A N 1
ATOM 797 C CA . LEU A 1 93 ? 4.444 -3.922 1.080 1.00 86.56 93 LEU A CA 1
ATOM 798 C C . LEU A 1 93 ? 4.682 -4.846 -0.123 1.00 86.56 93 LEU A C 1
ATOM 800 O O . LEU A 1 93 ? 3.752 -5.175 -0.865 1.00 86.56 93 LEU A O 1
ATOM 804 N N . TYR A 1 94 ? 5.917 -5.323 -0.307 1.00 89.12 94 TYR A N 1
ATOM 805 C CA . TYR A 1 94 ? 6.225 -6.259 -1.387 1.00 89.12 94 TYR A CA 1
ATOM 806 C C . TYR A 1 94 ? 5.484 -7.590 -1.225 1.00 89.12 94 TYR A C 1
ATOM 808 O O . TYR A 1 94 ? 4.926 -8.095 -2.195 1.00 89.12 94 TYR A O 1
ATOM 816 N N . GLY A 1 95 ? 5.449 -8.160 -0.020 1.00 88.19 95 GLY A N 1
ATOM 817 C CA . GLY A 1 95 ? 4.736 -9.413 0.243 1.00 88.19 95 GLY A CA 1
ATOM 818 C C . GLY A 1 95 ? 3.222 -9.286 0.057 1.00 88.19 95 GLY A C 1
ATOM 819 O O . GLY A 1 95 ? 2.590 -10.191 -0.482 1.00 88.19 95 GLY A O 1
ATOM 820 N N . PHE A 1 96 ? 2.647 -8.149 0.452 1.00 88.94 96 PHE A N 1
ATOM 821 C CA . PHE A 1 96 ? 1.207 -7.915 0.377 1.00 88.94 96 PHE A CA 1
ATOM 822 C C . PHE A 1 96 ? 0.709 -7.597 -1.041 1.00 88.94 96 PHE A C 1
ATOM 824 O O . PHE A 1 96 ? -0.395 -8.001 -1.420 1.00 88.94 96 PHE A O 1
ATOM 831 N N . SER A 1 97 ? 1.502 -6.857 -1.815 1.00 90.56 97 SER A N 1
ATOM 832 C CA . SER A 1 97 ? 1.134 -6.381 -3.152 1.00 90.56 97 SER A CA 1
ATOM 833 C C . SER A 1 97 ? 0.980 -7.499 -4.186 1.00 90.56 97 SER A C 1
ATOM 835 O O . SER A 1 97 ? 1.716 -8.490 -4.196 1.00 90.56 97 SER A O 1
ATOM 837 N N . LYS A 1 98 ? 0.057 -7.303 -5.124 1.00 91.50 98 LYS A N 1
ATOM 838 C CA . LYS A 1 98 ? -0.197 -8.159 -6.286 1.00 91.50 98 LYS A CA 1
ATOM 839 C C . LYS A 1 98 ? -0.147 -7.331 -7.565 1.00 91.50 98 LYS A C 1
ATOM 841 O O . LYS A 1 98 ? -0.423 -6.135 -7.555 1.00 91.50 98 LYS A O 1
ATOM 846 N N . ILE A 1 99 ? 0.193 -7.980 -8.677 1.00 90.88 99 ILE A N 1
ATOM 847 C CA . ILE A 1 99 ? 0.072 -7.358 -10.000 1.00 90.88 99 ILE A CA 1
ATOM 848 C C . ILE A 1 99 ? -1.404 -7.003 -10.229 1.00 90.88 99 ILE A C 1
ATOM 850 O O . ILE A 1 99 ? -2.288 -7.816 -9.963 1.00 90.88 99 ILE A O 1
ATOM 854 N N . GLY A 1 100 ? -1.655 -5.783 -10.695 1.00 88.62 100 GLY A N 1
ATOM 855 C CA . GLY A 1 100 ? -2.981 -5.212 -10.897 1.00 88.62 100 GLY A CA 1
ATOM 856 C C . GLY A 1 100 ? -3.580 -4.513 -9.675 1.00 88.62 100 GLY A C 1
ATOM 857 O O . GLY A 1 100 ? -4.623 -3.876 -9.832 1.00 88.62 100 GLY A O 1
ATOM 858 N N . ASP A 1 101 ? -2.950 -4.593 -8.493 1.00 91.56 101 ASP A N 1
ATOM 859 C CA . ASP A 1 101 ? -3.344 -3.753 -7.358 1.00 91.56 101 ASP A CA 1
ATOM 860 C C . ASP A 1 101 ? -3.136 -2.276 -7.705 1.00 91.56 101 ASP A C 1
ATOM 862 O O . ASP A 1 101 ? -2.177 -1.902 -8.390 1.00 91.56 101 ASP A O 1
ATOM 866 N N . GLN A 1 102 ? -4.028 -1.447 -7.177 1.00 91.69 102 GLN A N 1
ATOM 867 C CA . GLN A 1 102 ? -3.955 -0.002 -7.289 1.00 91.69 102 GLN A CA 1
ATOM 868 C C . GLN A 1 102 ? -3.179 0.551 -6.092 1.00 91.69 102 GLN A C 1
ATOM 870 O O . GLN A 1 102 ? -3.436 0.166 -4.950 1.00 91.69 102 GLN A O 1
ATOM 875 N N . ILE A 1 103 ? -2.226 1.438 -6.351 1.00 91.56 103 ILE A N 1
ATOM 876 C CA . ILE A 1 103 ? -1.377 2.069 -5.347 1.00 91.56 103 ILE A CA 1
ATOM 877 C C . ILE A 1 103 ? -1.476 3.588 -5.467 1.00 91.56 103 ILE A C 1
ATOM 879 O O . ILE A 1 103 ? -1.318 4.154 -6.545 1.00 91.56 103 ILE A O 1
ATOM 883 N N . TYR A 1 104 ? -1.724 4.248 -4.344 1.00 89.56 104 TYR A N 1
ATOM 884 C CA . TYR A 1 104 ? -1.705 5.700 -4.231 1.00 89.56 104 TYR A CA 1
ATOM 885 C C . TYR A 1 104 ? -0.420 6.104 -3.526 1.00 89.56 104 TYR A C 1
ATOM 887 O O . TYR A 1 104 ? -0.235 5.769 -2.351 1.00 89.56 104 TYR A O 1
ATOM 895 N N . LYS A 1 105 ? 0.478 6.786 -4.240 1.00 84.44 105 LYS A N 1
ATOM 896 C CA . LYS A 1 105 ? 1.694 7.353 -3.641 1.00 84.44 105 LYS A CA 1
ATOM 897 C C . LYS A 1 105 ? 1.298 8.650 -2.946 1.00 84.44 105 LYS A C 1
ATOM 899 O O . LYS A 1 105 ? 0.724 9.515 -3.598 1.00 84.44 105 LYS A O 1
ATOM 904 N N . ILE A 1 106 ? 1.624 8.792 -1.664 1.00 80.94 106 ILE A N 1
ATOM 905 C CA . ILE A 1 106 ? 1.524 10.092 -1.005 1.00 80.94 106 ILE A CA 1
ATOM 906 C C . ILE A 1 106 ? 2.749 10.911 -1.416 1.00 80.94 106 ILE A C 1
ATOM 908 O O . ILE A 1 106 ? 3.885 10.473 -1.233 1.00 80.94 106 ILE A O 1
ATOM 912 N N . GLU A 1 107 ? 2.527 12.060 -2.043 1.00 75.81 107 GLU A N 1
ATOM 913 C CA . GLU A 1 107 ? 3.598 12.974 -2.430 1.00 75.81 107 GLU A CA 1
ATOM 914 C C . GLU A 1 107 ? 4.337 13.495 -1.199 1.00 75.81 107 GLU A C 1
ATOM 916 O O . GLU A 1 107 ? 3.726 13.746 -0.160 1.00 75.81 107 GLU A O 1
ATOM 921 N N . ASN A 1 108 ? 5.657 13.671 -1.327 1.00 73.19 108 ASN A N 1
ATOM 922 C CA . ASN A 1 108 ? 6.521 14.141 -0.243 1.00 73.19 108 ASN A CA 1
ATOM 923 C C . ASN A 1 108 ? 6.366 13.283 1.027 1.00 73.19 108 ASN A C 1
ATOM 925 O O . ASN A 1 108 ? 6.214 13.801 2.133 1.00 73.19 108 ASN A O 1
ATOM 929 N N . SER A 1 109 ? 6.304 11.960 0.854 1.00 75.06 109 SER A N 1
ATOM 930 C CA . SER A 1 109 ? 6.142 11.007 1.945 1.00 75.06 109 SER A CA 1
ATOM 931 C C . SER A 1 109 ? 6.598 9.607 1.532 1.00 75.06 109 SER A C 1
ATOM 933 O O . SER A 1 109 ? 6.395 9.161 0.399 1.00 75.06 109 SER A O 1
ATOM 935 N N . ASN A 1 110 ? 7.133 8.858 2.497 1.00 76.75 110 ASN A N 1
ATOM 936 C CA . ASN A 1 110 ? 7.485 7.439 2.368 1.00 76.75 110 ASN A CA 1
ATOM 937 C C . ASN A 1 110 ? 6.263 6.514 2.514 1.00 76.75 110 ASN A C 1
ATOM 939 O O . ASN A 1 110 ? 6.378 5.348 2.888 1.00 76.75 110 ASN A O 1
ATOM 943 N N . GLN A 1 111 ? 5.068 7.027 2.230 1.00 79.88 111 GLN A N 1
ATOM 944 C CA . GLN A 1 111 ? 3.807 6.334 2.450 1.00 79.88 111 GLN A CA 1
ATOM 945 C C . GLN A 1 111 ? 3.030 6.088 1.166 1.00 79.88 111 GLN A C 1
ATOM 947 O O . GLN A 1 111 ? 2.989 6.902 0.241 1.00 79.88 111 GLN A O 1
ATOM 952 N N . CYS A 1 112 ? 2.337 4.959 1.142 1.00 85.69 112 CYS A N 1
ATOM 953 C CA . CYS A 1 112 ? 1.416 4.632 0.074 1.00 85.69 112 CYS A CA 1
ATOM 954 C C . CYS A 1 112 ? 0.209 3.861 0.598 1.00 85.69 112 CYS A C 1
ATOM 956 O O . CYS A 1 112 ? 0.287 3.143 1.597 1.00 85.69 112 CYS A O 1
ATOM 958 N N . PHE A 1 113 ? -0.903 3.977 -0.119 1.00 88.56 113 PHE A N 1
ATOM 959 C CA . PHE A 1 113 ? -2.066 3.130 0.098 1.00 88.56 113 PHE A CA 1
ATOM 960 C C . PHE A 1 113 ? -2.177 2.114 -1.025 1.00 88.56 113 PHE A C 1
ATOM 962 O O . PHE A 1 113 ? -2.182 2.496 -2.191 1.00 88.56 113 PHE A O 1
ATOM 969 N N . ILE A 1 114 ? -2.337 0.836 -0.694 1.00 90.25 114 ILE A N 1
ATOM 970 C CA . ILE A 1 114 ? -2.838 -0.150 -1.651 1.00 90.25 114 ILE A CA 1
ATOM 971 C C . ILE A 1 114 ? -4.350 -0.213 -1.524 1.00 90.25 114 ILE A C 1
ATOM 973 O O . ILE A 1 114 ? -4.878 -0.426 -0.433 1.00 90.25 114 ILE A O 1
ATOM 977 N N . LYS A 1 115 ? -5.046 -0.087 -2.649 1.00 87.38 115 LYS A N 1
ATOM 978 C CA . LYS A 1 115 ? -6.472 -0.359 -2.747 1.00 87.38 115 LYS A CA 1
ATOM 979 C C . LYS A 1 115 ? -6.692 -1.719 -3.372 1.00 87.38 115 LYS A C 1
ATOM 981 O O . LYS A 1 115 ? -6.269 -1.988 -4.496 1.00 87.38 115 LYS A O 1
ATOM 986 N N . ARG A 1 116 ? -7.410 -2.560 -2.639 1.00 83.81 116 ARG A N 1
ATOM 987 C CA . ARG A 1 116 ? -7.897 -3.844 -3.126 1.00 83.81 116 ARG A CA 1
ATOM 988 C C . ARG A 1 116 ? -9.383 -3.911 -2.826 1.00 83.81 116 ARG A C 1
ATOM 990 O O . ARG A 1 116 ? -9.781 -3.938 -1.664 1.00 83.81 116 ARG A O 1
ATOM 997 N N . ASN A 1 117 ? -10.192 -3.930 -3.881 1.00 82.19 117 ASN A N 1
ATOM 998 C CA . ASN A 1 117 ? -11.647 -3.807 -3.788 1.00 82.19 117 ASN A CA 1
ATOM 999 C C . ASN A 1 117 ? -12.040 -2.492 -3.075 1.00 82.19 117 ASN A C 1
ATOM 1001 O O . ASN A 1 117 ? -11.567 -1.422 -3.463 1.00 82.19 117 ASN A O 1
ATOM 1005 N N . ASP A 1 118 ? -12.869 -2.577 -2.033 1.00 78.06 118 ASP A N 1
ATOM 1006 C CA . ASP A 1 118 ? -13.339 -1.446 -1.220 1.00 78.06 118 ASP A CA 1
ATOM 1007 C C . ASP A 1 118 ? -12.484 -1.224 0.050 1.00 78.06 118 ASP A C 1
ATOM 1009 O O . ASP A 1 118 ? -12.895 -0.528 0.980 1.00 78.06 118 ASP A O 1
ATOM 1013 N N . THR A 1 119 ? -11.287 -1.818 0.112 1.00 81.25 119 THR A N 1
ATOM 1014 C CA . THR A 1 119 ? -10.383 -1.710 1.265 1.00 81.25 119 THR A CA 1
ATOM 1015 C C . THR A 1 119 ? -9.076 -1.028 0.888 1.00 81.25 119 THR A C 1
ATOM 1017 O O . THR A 1 119 ? -8.454 -1.350 -0.129 1.00 81.25 119 THR A O 1
ATOM 1020 N N . LEU A 1 120 ? -8.653 -0.102 1.746 1.00 85.69 120 LEU A N 1
ATOM 1021 C CA . LEU A 1 120 ? -7.383 0.606 1.661 1.00 85.69 120 LEU A CA 1
ATOM 1022 C C . LEU A 1 120 ? -6.437 0.115 2.751 1.00 85.69 120 LEU A C 1
ATOM 1024 O O . LEU A 1 120 ? -6.820 -0.018 3.912 1.00 85.69 120 LEU A O 1
ATOM 1028 N N . PHE A 1 121 ? -5.194 -0.122 2.361 1.00 86.00 121 PHE A N 1
ATOM 1029 C CA . PHE A 1 121 ? -4.139 -0.636 3.218 1.00 86.00 121 PHE A CA 1
ATOM 1030 C C . PHE A 1 121 ? -2.978 0.343 3.209 1.00 86.00 121 PHE A C 1
ATOM 1032 O O . PHE A 1 121 ? -2.419 0.611 2.145 1.00 86.00 121 PHE A O 1
ATOM 1039 N N . LEU A 1 122 ? -2.615 0.866 4.376 1.00 85.00 122 LEU A N 1
ATOM 1040 C CA . LEU A 1 122 ? -1.491 1.787 4.508 1.00 85.00 122 LEU A CA 1
ATOM 1041 C C . LEU A 1 122 ? -0.170 1.021 4.631 1.00 85.00 122 LEU A C 1
ATOM 1043 O O . LEU A 1 122 ? -0.037 0.121 5.463 1.00 85.00 122 LEU A O 1
ATOM 1047 N N . PHE A 1 123 ? 0.818 1.418 3.834 1.00 84.81 123 PHE A N 1
ATOM 1048 C CA . PHE A 1 123 ? 2.166 0.869 3.873 1.00 84.81 123 PHE A CA 1
ATOM 1049 C C . PHE A 1 123 ? 3.230 1.956 3.766 1.00 84.81 123 PHE A C 1
ATOM 1051 O O . PHE A 1 123 ? 3.058 2.943 3.052 1.00 84.81 123 PHE A O 1
ATOM 1058 N N . ASN A 1 124 ? 4.381 1.687 4.379 1.00 76.81 124 ASN A N 1
ATOM 1059 C CA . ASN A 1 124 ? 5.606 2.430 4.118 1.00 76.81 124 ASN A CA 1
ATOM 1060 C C . ASN A 1 124 ? 6.344 1.841 2.898 1.00 76.81 124 ASN A C 1
ATOM 1062 O O . ASN A 1 124 ? 6.421 0.614 2.717 1.00 76.81 124 ASN A O 1
ATOM 1066 N N . TYR A 1 125 ? 6.923 2.715 2.079 1.00 78.31 125 TYR A N 1
ATOM 1067 C CA . TYR A 1 125 ? 7.870 2.393 1.014 1.00 78.31 125 TYR A CA 1
ATOM 1068 C C . TYR A 1 125 ? 9.080 3.327 1.130 1.00 78.31 125 TYR A C 1
ATOM 1070 O O . TYR A 1 125 ? 8.946 4.476 1.527 1.00 78.31 125 TYR A O 1
ATOM 1078 N N . LEU A 1 126 ? 10.274 2.829 0.815 1.00 68.00 126 LEU A N 1
ATOM 1079 C CA . LEU A 1 126 ? 11.496 3.622 0.899 1.00 68.00 126 LEU A CA 1
ATOM 1080 C C . LEU A 1 126 ? 11.787 4.214 -0.478 1.00 68.00 126 LEU A C 1
ATOM 1082 O O . LEU A 1 126 ? 12.339 3.523 -1.341 1.00 68.00 126 LEU A O 1
ATOM 1086 N N . ASP A 1 127 ? 11.479 5.491 -0.696 1.00 58.06 127 ASP A N 1
ATOM 1087 C CA . ASP A 1 127 ? 12.143 6.215 -1.779 1.00 58.06 127 ASP A CA 1
ATOM 1088 C C . ASP A 1 127 ? 13.506 6.676 -1.251 1.00 58.06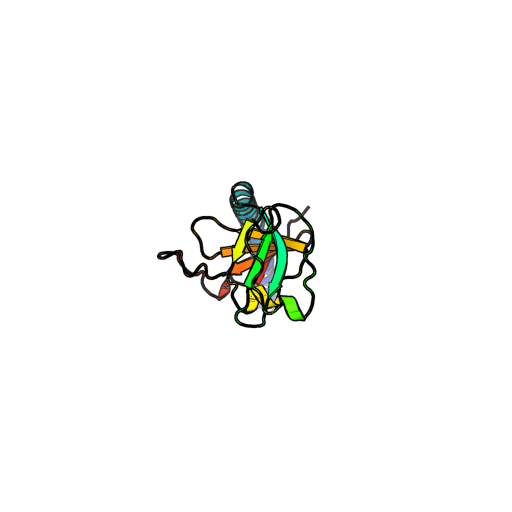 127 ASP A C 1
ATOM 1090 O O . ASP A 1 127 ? 13.641 7.719 -0.622 1.00 58.06 127 ASP A O 1
ATOM 1094 N N . LYS A 1 128 ? 14.548 5.854 -1.449 1.00 48.31 128 LYS A N 1
ATOM 1095 C CA . LYS A 1 128 ? 15.911 6.113 -0.932 1.00 48.31 128 LYS A CA 1
ATOM 1096 C C . LYS A 1 128 ? 16.511 7.458 -1.387 1.00 48.31 128 LYS A C 1
ATOM 1098 O O . LYS A 1 128 ? 17.576 7.831 -0.901 1.00 48.31 128 LYS A O 1
ATOM 1103 N N . ASN A 1 129 ? 15.853 8.160 -2.309 1.00 47.28 129 ASN A N 1
ATOM 1104 C CA . ASN A 1 129 ? 16.275 9.449 -2.844 1.00 47.28 129 ASN A CA 1
ATOM 1105 C C . ASN A 1 129 ? 15.554 10.650 -2.202 1.00 47.28 129 ASN A C 1
ATOM 1107 O O . ASN A 1 129 ? 15.959 11.787 -2.431 1.00 47.28 129 ASN A O 1
ATOM 1111 N N . GLU A 1 130 ? 14.524 10.420 -1.391 1.00 50.19 130 GLU A N 1
ATOM 1112 C CA . GLU A 1 130 ? 13.732 11.455 -0.726 1.00 50.19 130 GLU A CA 1
ATOM 1113 C C . GLU A 1 130 ? 14.212 11.572 0.742 1.00 50.19 130 GLU A C 1
ATOM 1115 O O . GLU A 1 130 ? 13.786 10.844 1.637 1.00 50.19 130 GLU A O 1
ATOM 1120 N N . LYS A 1 131 ? 15.196 12.454 0.996 1.00 42.56 131 LYS A N 1
ATOM 1121 C CA . LYS A 1 131 ? 15.652 12.787 2.362 1.00 42.56 131 LYS A CA 1
ATOM 1122 C C . LYS A 1 131 ? 14.598 13.653 3.063 1.00 42.56 131 LYS A C 1
ATOM 1124 O O . LYS A 1 131 ? 14.169 14.643 2.483 1.00 42.56 131 LYS A O 1
ATOM 1129 N N . GLY A 1 132 ? 14.296 13.357 4.331 1.00 48.19 132 GLY A N 1
ATOM 1130 C CA . GLY A 1 132 ? 13.574 14.281 5.221 1.00 48.19 132 GLY A CA 1
ATOM 1131 C C . GLY A 1 132 ? 12.110 13.951 5.517 1.00 48.19 132 GLY A C 1
ATOM 1132 O O . GLY A 1 132 ? 11.371 14.857 5.882 1.00 48.19 132 GLY A O 1
ATOM 1133 N N . PHE A 1 133 ? 11.688 12.693 5.377 1.00 53.44 133 PHE A N 1
ATOM 1134 C CA . PHE A 1 133 ? 10.299 12.305 5.628 1.00 53.44 133 PHE A CA 1
ATOM 1135 C C . PHE A 1 133 ? 10.168 11.428 6.867 1.00 53.44 133 PHE A C 1
ATOM 1137 O O . PHE A 1 133 ? 10.914 10.461 7.024 1.00 53.44 133 PHE A O 1
ATOM 1144 N N . ASP A 1 134 ? 9.196 11.768 7.714 1.00 51.69 134 ASP A N 1
ATOM 1145 C CA . ASP A 1 134 ? 8.826 10.987 8.890 1.00 51.69 134 ASP A CA 1
ATOM 1146 C C . ASP A 1 134 ? 8.343 9.597 8.448 1.00 51.69 134 ASP A C 1
ATOM 1148 O O . ASP A 1 134 ? 7.294 9.446 7.813 1.00 51.69 134 ASP A O 1
ATOM 1152 N N . GLU A 1 135 ? 9.115 8.559 8.772 1.00 53.88 135 GLU A N 1
ATOM 1153 C CA . GLU A 1 135 ? 8.617 7.186 8.738 1.00 53.88 135 GLU A CA 1
ATOM 1154 C C . GLU A 1 135 ? 7.461 7.088 9.746 1.00 53.88 135 GLU A C 1
ATOM 1156 O O . GLU A 1 135 ? 7.606 7.459 10.911 1.00 53.88 135 GLU A O 1
ATOM 1161 N N . TRP A 1 136 ? 6.279 6.636 9.312 1.00 53.03 136 TRP A N 1
ATOM 1162 C CA . TRP A 1 136 ? 5.188 6.410 10.261 1.00 53.03 136 TRP A CA 1
ATOM 1163 C C . TRP A 1 136 ? 5.559 5.304 11.243 1.00 53.03 136 TRP A C 1
ATOM 1165 O O . TRP A 1 136 ? 6.150 4.302 10.842 1.00 53.03 136 TRP A O 1
ATOM 1175 N N . ASN A 1 137 ? 5.144 5.488 12.500 1.00 55.75 137 ASN A N 1
ATOM 1176 C CA . ASN A 1 137 ? 5.275 4.509 13.573 1.00 55.75 137 ASN A CA 1
ATOM 1177 C C . ASN A 1 137 ? 4.750 3.142 13.092 1.00 55.75 137 ASN A C 1
ATOM 1179 O O . ASN A 1 137 ? 3.637 3.064 12.558 1.00 55.75 137 ASN A O 1
ATOM 1183 N N . ASP A 1 138 ? 5.537 2.077 13.279 1.00 55.94 138 ASP A N 1
ATOM 1184 C CA . ASP A 1 138 ? 5.261 0.717 12.787 1.00 55.94 138 ASP A CA 1
ATOM 1185 C C . ASP A 1 138 ? 3.843 0.227 13.140 1.00 55.94 138 ASP A C 1
ATOM 1187 O O . ASP A 1 138 ? 3.221 -0.528 12.393 1.00 55.94 138 ASP A O 1
ATOM 1191 N N . GLU A 1 139 ? 3.273 0.737 14.235 1.00 50.22 139 GLU A N 1
ATOM 1192 C CA . GLU A 1 139 ? 1.906 0.473 14.703 1.00 50.22 139 GLU A CA 1
ATOM 1193 C C . GLU A 1 139 ? 0.782 0.916 13.749 1.00 50.22 139 GLU A C 1
ATOM 1195 O O . GLU A 1 139 ? -0.391 0.576 13.948 1.00 50.22 139 GLU A O 1
ATOM 1200 N N . GLN A 1 140 ? 1.075 1.750 12.755 1.00 53.34 140 GLN A N 1
ATOM 1201 C CA . GLN A 1 140 ? 0.092 2.240 11.787 1.00 53.34 140 GLN A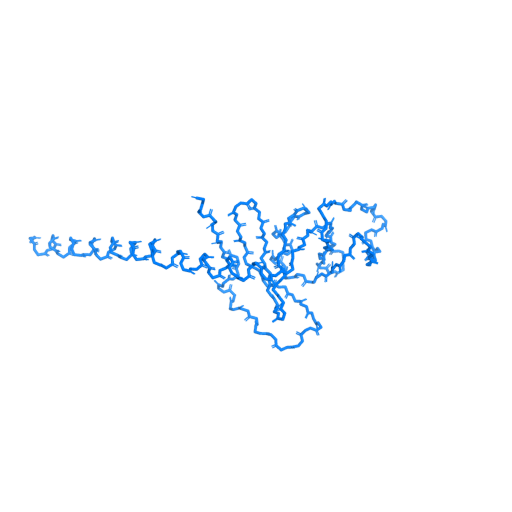 CA 1
ATOM 1202 C C . GLN A 1 140 ? 0.180 1.518 10.436 1.00 53.34 140 GLN A C 1
ATOM 1204 O O . GLN A 1 140 ? -0.742 1.625 9.621 1.00 53.34 140 GLN A O 1
ATOM 1209 N N . ILE A 1 141 ? 1.243 0.742 10.220 1.00 56.38 141 ILE A N 1
ATOM 1210 C CA . ILE A 1 141 ? 1.460 -0.044 9.010 1.00 56.38 141 ILE A CA 1
ATOM 1211 C C . ILE A 1 141 ? 0.504 -1.242 9.002 1.00 56.38 141 ILE A C 1
ATOM 1213 O O . ILE A 1 141 ? 0.350 -1.957 9.989 1.00 56.38 141 ILE A O 1
ATOM 1217 N N . GLY A 1 142 ? -0.163 -1.477 7.870 1.00 54.62 142 GLY A N 1
ATOM 1218 C CA . GLY A 1 142 ? -1.122 -2.572 7.720 1.00 54.62 142 GLY A CA 1
ATOM 1219 C C . GLY A 1 142 ? -2.497 -2.301 8.335 1.00 54.62 142 GLY A C 1
ATOM 1220 O O . GLY A 1 142 ? -3.322 -3.212 8.369 1.00 5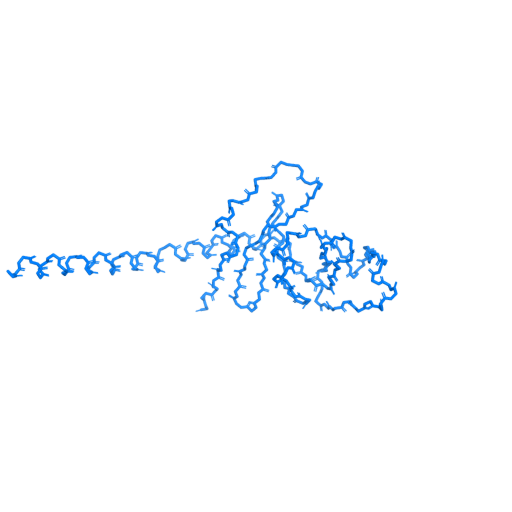4.62 142 GLY A O 1
ATOM 1221 N N . LYS A 1 143 ? -2.781 -1.071 8.791 1.00 60.69 143 LYS A N 1
ATOM 1222 C CA . LYS A 1 143 ? -4.142 -0.682 9.182 1.00 60.69 143 LYS A CA 1
ATOM 1223 C C . LYS A 1 143 ? -5.056 -0.618 7.956 1.00 60.69 143 LYS A C 1
ATOM 1225 O O . LYS A 1 143 ? -4.686 -0.103 6.899 1.00 60.69 143 LYS A O 1
ATOM 1230 N N . PHE A 1 144 ? -6.247 -1.184 8.132 1.00 65.50 144 PHE A N 1
ATOM 1231 C CA . PHE A 1 144 ? -7.278 -1.338 7.118 1.00 65.50 144 PHE A CA 1
ATOM 1232 C C . PHE A 1 144 ? -8.273 -0.196 7.257 1.00 65.50 144 PHE A C 1
ATOM 1234 O O . PHE A 1 144 ? -8.821 0.019 8.338 1.00 65.50 144 PHE A O 1
ATOM 1241 N N . PHE A 1 145 ? -8.560 0.482 6.156 1.00 63.78 145 PHE A N 1
ATOM 1242 C CA . PHE A 1 145 ? -9.670 1.418 6.088 1.00 63.78 145 PHE A CA 1
ATOM 1243 C C . PHE A 1 145 ? -10.715 0.827 5.154 1.00 63.78 145 PHE A C 1
ATOM 1245 O O . PHE A 1 145 ? -10.466 0.611 3.964 1.00 63.78 145 PHE A O 1
ATOM 1252 N N . ILE A 1 146 ? -11.865 0.487 5.728 1.00 57.84 146 ILE A N 1
ATOM 1253 C CA . ILE A 1 146 ? -13.017 0.000 4.978 1.00 57.84 146 ILE A CA 1
ATOM 1254 C C . ILE A 1 146 ? -13.762 1.227 4.479 1.00 57.84 146 ILE A C 1
ATOM 1256 O O . ILE A 1 146 ? -14.148 2.093 5.267 1.00 57.84 146 ILE A O 1
ATOM 1260 N N . ARG A 1 147 ? -13.983 1.295 3.169 1.00 54.69 147 ARG A N 1
ATOM 1261 C CA . ARG A 1 147 ? -14.953 2.230 2.623 1.00 54.69 147 ARG A CA 1
ATOM 1262 C C . ARG A 1 147 ? -16.340 1.671 2.932 1.00 54.69 147 ARG A C 1
ATOM 1264 O O . ARG A 1 147 ? -16.776 0.729 2.275 1.00 54.69 147 ARG A O 1
ATOM 1271 N N . ASN A 1 148 ? -17.010 2.204 3.951 1.00 49.41 148 ASN A N 1
ATOM 1272 C CA . ASN A 1 148 ? -18.434 1.927 4.125 1.00 49.41 148 ASN A CA 1
ATOM 1273 C C . ASN A 1 148 ? -19.165 2.595 2.954 1.00 49.41 148 ASN A C 1
ATOM 1275 O O . ASN A 1 148 ? -19.067 3.810 2.783 1.00 49.41 148 ASN A O 1
ATOM 1279 N N . LYS A 1 149 ? -19.785 1.772 2.105 1.00 47.16 149 LYS A N 1
ATOM 1280 C CA . LYS A 1 149 ? -20.721 2.221 1.070 1.00 47.16 149 LYS A CA 1
ATOM 1281 C C . LYS A 1 149 ? -22.020 2.695 1.701 1.00 47.16 149 LYS A C 1
ATOM 1283 O O . LYS A 1 149 ? -22.430 2.070 2.703 1.00 47.16 149 LYS A O 1
#

Sequence (149 aa):
MKKYYVFSILVILLIIFFYIIQTFYINPLQINRIENILRNQSEFYIVYKNSHRNHTLYLSDKKYSIKLSENEVWNKPKMNDSINKIINPSKQLYGFSKIGDQIYKIENSNQCFIKRNDTLFLFNYLDKNEKGFDEWNDEQIGKFFIRNK